Protein AF-A0A8T6VDB4-F1 (afdb_monomer_lite)

Foldseek 3Di:
DDDDDPDDDDDDDDQDDADAAEQAQQDLVSLVVTAAARHEYEYQDDDPSCVVRVVRYRYYDHD

Sequence (63 aa):
MERKVVVRGIAAGKRAIGAGIAKVALTPEDASKLVKTGDVLVATMTNPDYVPFMKLSEAIVTD

pLDDT: mean 94.46, std 6.13, range [68.44, 98.44]

Radius of gyration: 11.57 Å; chains: 1; bounding box: 33×26×22 Å

Secondary structure (DSSP, 8-state):
-PPPP-------SS-------EEE-SSHHHHHHH--TT-EEEES---GGGHHHHHH-SEEEE-

Structure (mmCIF, N/CA/C/O backbone):
data_AF-A0A8T6VDB4-F1
#
_entry.id   AF-A0A8T6VDB4-F1
#
loop_
_atom_site.group_PDB
_atom_site.id
_atom_site.type_symbol
_atom_site.label_atom_id
_atom_site.label_alt_id
_atom_site.label_comp_id
_atom_site.label_asym_id
_atom_site.label_entity_id
_atom_site.label_seq_id
_atom_site.pdbx_PDB_ins_code
_atom_site.Cartn_x
_atom_site.Cartn_y
_atom_site.Cartn_z
_atom_site.occupancy
_atom_site.B_iso_or_equiv
_atom_site.auth_seq_id
_atom_site.auth_comp_id
_atom_site.auth_asym_id
_atom_site.auth_atom_id
_atom_site.pdbx_PDB_model_num
ATOM 1 N N . MET A 1 1 ? -20.022 -1.720 13.153 1.00 68.44 1 MET A N 1
ATOM 2 C CA . MET A 1 1 ? -20.566 -1.943 11.796 1.00 68.44 1 MET A CA 1
ATOM 3 C C . MET A 1 1 ? -19.880 -3.156 11.208 1.00 68.44 1 MET A C 1
ATOM 5 O O . MET A 1 1 ? -18.655 -3.209 11.242 1.00 68.44 1 MET A O 1
ATOM 9 N N . GLU A 1 2 ? -20.644 -4.121 10.713 1.00 82.81 2 GLU A N 1
ATOM 10 C CA . GLU A 1 2 ? -20.100 -5.260 9.976 1.00 82.81 2 GLU A CA 1
ATOM 11 C C . GLU A 1 2 ? -19.682 -4.797 8.571 1.00 82.81 2 GLU A C 1
ATOM 13 O O . GLU A 1 2 ? -20.419 -4.060 7.912 1.00 82.81 2 GLU A O 1
ATOM 18 N N . ARG A 1 3 ? -18.465 -5.145 8.133 1.00 85.75 3 ARG A N 1
ATOM 19 C CA . ARG A 1 3 ? -17.952 -4.778 6.803 1.00 85.75 3 ARG A CA 1
ATOM 20 C C . ARG A 1 3 ? -18.162 -5.947 5.846 1.00 85.75 3 ARG A C 1
ATOM 22 O O . ARG A 1 3 ? -17.795 -7.075 6.164 1.00 85.75 3 ARG A O 1
ATOM 29 N N . LYS A 1 4 ? -18.695 -5.673 4.653 1.00 95.25 4 LYS A N 1
ATOM 30 C CA . LYS A 1 4 ? -18.803 -6.676 3.586 1.00 95.25 4 LYS A CA 1
ATOM 31 C C . LYS A 1 4 ? -17.407 -7.031 3.069 1.00 95.25 4 LYS A C 1
ATOM 33 O O . LYS A 1 4 ? -16.644 -6.144 2.693 1.00 95.25 4 LYS A O 1
ATOM 38 N N . VAL A 1 5 ? -17.094 -8.324 3.011 1.00 95.00 5 VAL A N 1
ATOM 39 C CA . VAL A 1 5 ? -15.861 -8.814 2.381 1.00 95.00 5 VAL A CA 1
ATOM 40 C C . VAL A 1 5 ? -15.961 -8.603 0.869 1.00 95.00 5 VAL A C 1
ATOM 42 O O . VAL A 1 5 ? -16.881 -9.124 0.240 1.00 95.00 5 VAL A O 1
ATOM 45 N N . VAL A 1 6 ? -15.029 -7.833 0.301 1.00 95.31 6 VAL A N 1
ATOM 46 C CA . VAL A 1 6 ? -14.967 -7.553 -1.147 1.00 95.31 6 VAL A CA 1
ATOM 47 C C . VAL A 1 6 ? -13.932 -8.413 -1.874 1.00 95.31 6 VAL A C 1
ATOM 49 O O . VAL A 1 6 ? -14.165 -8.778 -3.019 1.00 95.31 6 VAL A O 1
ATOM 52 N N . VAL A 1 7 ? -12.835 -8.784 -1.204 1.00 95.56 7 VAL A N 1
ATOM 53 C CA . VAL A 1 7 ? -11.763 -9.653 -1.723 1.00 95.56 7 VAL A CA 1
ATOM 54 C C . VAL A 1 7 ? -11.148 -10.488 -0.589 1.00 95.56 7 VAL A C 1
ATOM 56 O O . VAL A 1 7 ? -11.351 -10.181 0.589 1.00 95.56 7 VAL A O 1
ATOM 59 N N . ARG A 1 8 ? -10.414 -11.555 -0.932 1.00 94.88 8 ARG A N 1
ATOM 60 C CA . ARG A 1 8 ? -9.661 -12.425 -0.007 1.00 94.88 8 ARG A CA 1
ATOM 61 C C . ARG A 1 8 ? -8.290 -12.743 -0.607 1.00 94.88 8 ARG A C 1
ATOM 63 O O . ARG A 1 8 ? -8.166 -12.765 -1.824 1.00 94.88 8 ARG A O 1
ATOM 70 N N . GLY A 1 9 ? -7.304 -13.031 0.238 1.00 94.00 9 GLY A N 1
ATOM 71 C CA . GLY A 1 9 ? -5.940 -13.353 -0.186 1.00 94.00 9 GLY A CA 1
ATOM 72 C C . GLY A 1 9 ? -5.147 -14.064 0.909 1.00 94.00 9 GLY A C 1
ATOM 73 O O . GLY A 1 9 ? -5.716 -14.510 1.909 1.00 94.00 9 GLY A O 1
ATOM 74 N N . ILE A 1 10 ? -3.833 -14.166 0.713 1.00 94.12 10 ILE A N 1
ATOM 75 C CA . ILE A 1 10 ? -2.910 -14.791 1.666 1.00 94.12 10 ILE A CA 1
ATOM 76 C C . ILE A 1 10 ? -2.377 -13.720 2.620 1.00 94.12 10 ILE A C 1
ATOM 78 O O . ILE A 1 10 ? -1.903 -12.670 2.193 1.00 94.12 10 ILE A O 1
ATOM 82 N N . ALA A 1 11 ? -2.441 -13.988 3.924 1.00 92.50 11 ALA A N 1
ATOM 83 C CA . ALA A 1 11 ? -1.858 -13.099 4.920 1.00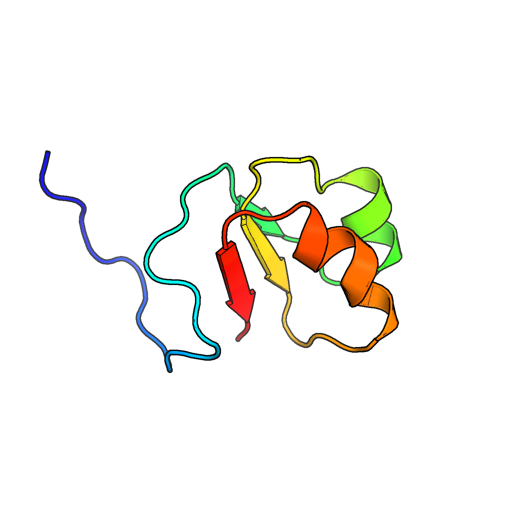 92.50 11 ALA A CA 1
ATOM 84 C C . ALA A 1 11 ? -0.323 -13.169 4.869 1.00 92.50 11 ALA A C 1
ATOM 86 O O . ALA A 1 11 ? 0.257 -14.254 4.919 1.00 92.50 11 ALA A O 1
ATOM 87 N N . ALA A 1 12 ? 0.329 -12.007 4.824 1.00 90.38 12 ALA A N 1
ATOM 88 C CA . ALA A 1 12 ? 1.780 -11.881 4.849 1.00 90.38 12 ALA A CA 1
ATOM 89 C C . ALA A 1 12 ? 2.228 -10.913 5.955 1.00 90.38 12 ALA A C 1
ATOM 91 O O . ALA A 1 12 ? 1.639 -9.854 6.166 1.00 90.38 12 ALA A O 1
ATOM 92 N N . GLY A 1 13 ? 3.314 -11.264 6.646 1.00 85.62 13 GLY A N 1
ATOM 93 C CA . GLY A 1 13 ? 3.901 -10.437 7.701 1.00 85.62 13 GLY A CA 1
ATOM 94 C C . GLY A 1 13 ? 3.261 -10.617 9.082 1.00 85.62 13 GLY A C 1
ATOM 95 O O . GLY A 1 13 ? 2.558 -11.585 9.350 1.00 85.62 13 GLY A O 1
ATOM 96 N N . LYS A 1 14 ? 3.590 -9.694 9.997 1.00 81.25 14 LYS A N 1
ATOM 97 C CA . LYS A 1 14 ? 3.218 -9.755 11.427 1.00 81.25 14 LYS A CA 1
ATOM 98 C C . LYS A 1 14 ? 2.180 -8.708 11.849 1.00 81.25 14 LYS A C 1
ATOM 100 O O . LYS A 1 14 ? 1.748 -8.717 12.998 1.00 81.25 14 LYS A O 1
ATOM 105 N N . ARG A 1 15 ? 1.836 -7.759 10.970 1.00 73.38 15 ARG A N 1
ATOM 106 C CA . ARG A 1 15 ? 0.842 -6.718 11.276 1.00 73.38 15 ARG A CA 1
ATOM 107 C C . ARG A 1 15 ? -0.550 -7.345 11.271 1.00 73.38 15 ARG A C 1
ATOM 109 O O . ARG A 1 15 ? -0.856 -8.134 10.386 1.00 73.38 15 ARG A O 1
ATOM 116 N N . ALA A 1 16 ? -1.363 -6.995 12.266 1.00 77.06 16 ALA A N 1
ATOM 117 C CA . ALA A 1 16 ? -2.677 -7.600 12.450 1.00 77.06 16 ALA A CA 1
ATOM 118 C C . ALA A 1 16 ? -3.738 -6.960 11.541 1.00 77.06 16 ALA A C 1
ATOM 120 O O . ALA A 1 16 ? -4.214 -7.590 10.604 1.00 77.06 16 ALA A O 1
ATOM 121 N N . ILE A 1 17 ? -4.125 -5.714 11.821 1.00 88.62 17 ILE A N 1
ATOM 122 C CA . ILE A 1 17 ? -5.222 -5.029 11.129 1.00 88.62 17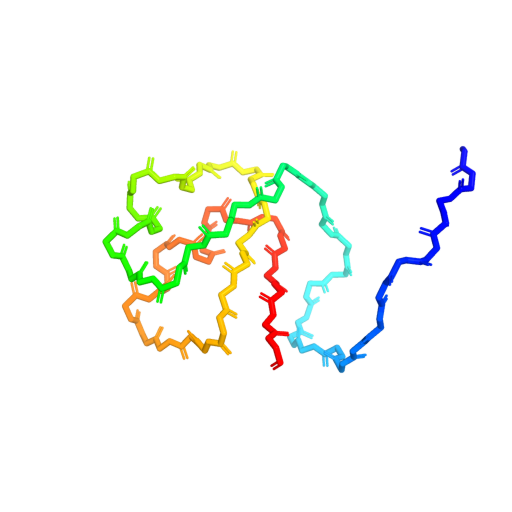 ILE A CA 1
ATOM 123 C C . ILE A 1 17 ? -4.799 -3.583 10.879 1.00 88.62 17 ILE A C 1
ATOM 125 O O . ILE A 1 17 ? -4.449 -2.881 11.823 1.00 88.62 17 ILE A O 1
ATOM 129 N N . GLY A 1 18 ? -4.859 -3.151 9.620 1.00 91.88 18 GLY A N 1
ATOM 130 C CA . GLY A 1 18 ? -4.659 -1.763 9.204 1.00 91.88 18 GLY A CA 1
ATOM 131 C C . GLY A 1 18 ? -5.855 -1.274 8.392 1.00 91.88 18 GLY A C 1
ATOM 132 O O . GLY A 1 18 ? -6.544 -2.067 7.744 1.00 91.88 18 GLY A O 1
ATOM 133 N N . ALA A 1 19 ? -6.138 0.025 8.448 1.00 94.38 19 ALA A N 1
ATOM 134 C CA . ALA A 1 19 ? -7.216 0.645 7.687 1.00 94.38 19 ALA A CA 1
ATOM 135 C C . ALA A 1 19 ? -6.814 2.054 7.254 1.00 94.38 19 ALA A C 1
ATOM 137 O O . ALA A 1 19 ? -6.199 2.784 8.021 1.00 94.38 19 ALA A O 1
ATOM 138 N N . GLY A 1 20 ? -7.212 2.430 6.043 1.00 96.12 20 GLY A N 1
ATOM 139 C CA . GLY A 1 20 ? -6.843 3.692 5.418 1.00 96.12 20 GLY A CA 1
ATOM 140 C C . GLY A 1 20 ? -7.498 3.843 4.052 1.00 96.12 20 GLY A C 1
ATOM 141 O O . GLY A 1 20 ? -8.253 2.968 3.617 1.00 96.12 20 GLY A O 1
ATOM 142 N N . ILE A 1 21 ? -7.207 4.945 3.364 1.00 98.06 21 ILE A N 1
ATOM 143 C CA . ILE A 1 21 ? -7.643 5.127 1.978 1.00 98.06 21 ILE A CA 1
ATOM 144 C C . ILE A 1 21 ? -6.752 4.259 1.087 1.00 98.06 21 ILE A C 1
ATOM 146 O O . ILE A 1 21 ? -5.528 4.338 1.157 1.00 98.06 21 ILE A O 1
ATOM 150 N N . ALA A 1 22 ? -7.362 3.431 0.238 1.00 97.81 22 ALA A N 1
ATOM 151 C CA . ALA A 1 22 ? -6.621 2.635 -0.732 1.00 97.81 22 ALA A CA 1
ATOM 152 C C . ALA A 1 22 ? -5.971 3.540 -1.793 1.00 97.81 22 ALA A C 1
ATOM 154 O O . ALA A 1 22 ? -6.646 4.357 -2.425 1.00 97.81 22 ALA A O 1
ATOM 155 N N . LYS A 1 23 ? -4.662 3.379 -1.993 1.00 98.44 23 LYS A N 1
ATOM 156 C CA . LYS A 1 23 ? -3.866 4.046 -3.025 1.00 98.44 23 LYS A CA 1
ATOM 157 C C . LYS A 1 23 ? -3.330 2.994 -3.980 1.00 98.44 23 LYS A C 1
ATOM 159 O O . LYS A 1 23 ? -2.430 2.237 -3.627 1.00 98.44 23 LYS A O 1
ATOM 164 N N . VAL A 1 24 ? -3.899 2.953 -5.180 1.00 98.19 24 VAL A N 1
ATOM 165 C CA . VAL A 1 24 ? -3.422 2.078 -6.254 1.00 98.19 24 VAL A CA 1
ATOM 166 C C . VAL A 1 24 ? -2.185 2.721 -6.872 1.00 98.19 24 VAL A C 1
ATOM 168 O O . VAL A 1 24 ? -2.292 3.752 -7.531 1.00 98.19 24 VAL A O 1
ATOM 171 N N . ALA A 1 25 ? -1.020 2.139 -6.604 1.00 97.88 25 ALA A N 1
ATOM 172 C CA . ALA A 1 25 ? 0.285 2.635 -7.017 1.00 97.88 25 ALA A CA 1
ATOM 173 C C . ALA A 1 25 ? 1.076 1.510 -7.698 1.00 97.88 25 ALA A C 1
ATOM 175 O O . ALA A 1 25 ? 1.794 0.738 -7.056 1.00 97.88 25 ALA A O 1
ATOM 176 N N . LEU A 1 26 ? 0.922 1.415 -9.019 1.00 96.62 26 LEU A N 1
ATOM 177 C CA . LEU A 1 26 ? 1.489 0.330 -9.827 1.00 96.62 26 LEU A CA 1
ATOM 178 C C . LEU A 1 26 ? 2.996 0.493 -10.079 1.00 96.62 26 LEU A C 1
ATOM 180 O O . LEU A 1 26 ? 3.635 -0.444 -10.550 1.00 96.62 26 LEU A O 1
ATOM 184 N N . THR A 1 27 ? 3.556 1.657 -9.736 1.00 97.88 27 THR A N 1
ATOM 185 C CA . THR A 1 27 ? 4.996 1.952 -9.772 1.00 97.88 27 THR A CA 1
ATOM 186 C C . THR A 1 27 ? 5.473 2.625 -8.468 1.00 97.88 27 THR A C 1
ATOM 188 O O . THR A 1 27 ? 4.658 3.243 -7.765 1.00 97.88 27 THR A O 1
ATOM 191 N N . PRO A 1 28 ? 6.775 2.555 -8.113 1.00 97.56 28 PRO A N 1
ATOM 192 C CA . PRO A 1 28 ? 7.341 3.332 -7.004 1.00 97.56 28 PRO A CA 1
ATOM 193 C C . PRO A 1 28 ? 7.137 4.847 -7.172 1.00 97.56 28 PRO A C 1
ATOM 195 O O . PRO A 1 28 ? 6.913 5.564 -6.195 1.00 97.56 28 PRO A O 1
ATOM 198 N N . GLU A 1 29 ? 7.152 5.345 -8.410 1.00 98.19 29 GLU A N 1
ATOM 199 C CA . GLU A 1 29 ? 6.889 6.746 -8.732 1.00 98.19 29 GLU A CA 1
ATOM 200 C C . GLU A 1 29 ? 5.446 7.139 -8.401 1.00 98.19 29 GLU A C 1
ATOM 202 O O . GLU A 1 29 ? 5.221 8.212 -7.834 1.00 98.19 29 GLU A O 1
ATOM 207 N N . ASP A 1 30 ? 4.466 6.282 -8.696 1.00 98.06 30 ASP A N 1
ATOM 208 C CA . ASP A 1 30 ? 3.076 6.501 -8.282 1.00 98.06 30 ASP A CA 1
ATOM 209 C C . ASP A 1 30 ? 2.960 6.506 -6.761 1.00 98.06 30 ASP A C 1
ATOM 211 O O . ASP A 1 30 ? 2.336 7.398 -6.182 1.00 98.06 30 ASP A O 1
ATOM 215 N N . ALA A 1 31 ? 3.618 5.552 -6.098 1.00 98.00 31 ALA A N 1
ATOM 216 C CA . ALA A 1 31 ? 3.598 5.450 -4.646 1.00 98.00 31 ALA A CA 1
ATOM 217 C C . ALA A 1 31 ? 4.161 6.722 -3.992 1.00 98.00 31 ALA A C 1
ATOM 219 O O . ALA A 1 31 ? 3.563 7.237 -3.048 1.00 98.00 31 ALA A O 1
ATOM 220 N N . SER A 1 32 ? 5.223 7.299 -4.564 1.00 98.12 32 SER A N 1
ATOM 221 C CA . SER A 1 32 ? 5.824 8.556 -4.098 1.00 98.12 32 SER A CA 1
ATOM 222 C C . SER A 1 32 ? 4.893 9.769 -4.167 1.00 98.12 32 SER A C 1
ATOM 224 O O . SER A 1 32 ? 5.032 10.700 -3.374 1.00 98.12 32 SER A O 1
ATOM 226 N N . LYS A 1 33 ? 3.927 9.763 -5.091 1.00 98.31 33 LYS A N 1
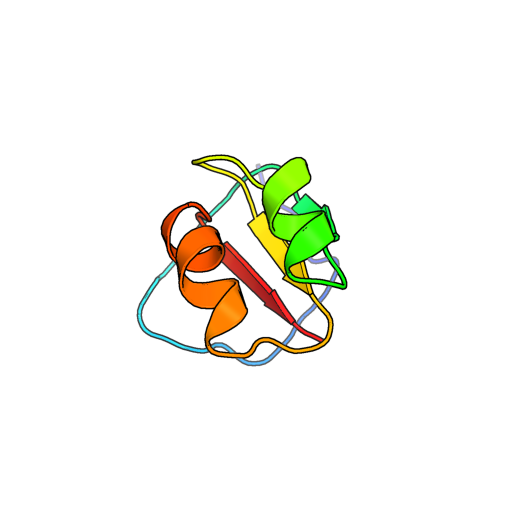ATOM 227 C CA . LYS A 1 33 ? 2.972 10.862 -5.293 1.00 98.31 33 LYS A CA 1
ATOM 228 C C . LYS A 1 33 ? 1.671 10.645 -4.526 1.00 98.31 33 LYS A C 1
ATOM 230 O O . LYS A 1 33 ? 1.031 11.611 -4.111 1.00 98.31 33 LYS A O 1
ATOM 235 N N . LEU A 1 34 ? 1.250 9.387 -4.388 1.00 98.31 34 LEU A N 1
ATOM 236 C CA . LEU A 1 34 ? -0.090 9.028 -3.929 1.00 98.31 34 LEU A CA 1
ATOM 237 C C . LEU A 1 34 ? -0.145 8.623 -2.457 1.00 98.31 34 LEU A C 1
ATOM 239 O O . LEU A 1 34 ? -1.143 8.931 -1.801 1.00 98.31 34 LEU A O 1
ATOM 243 N N . VAL A 1 35 ? 0.875 7.918 -1.961 1.00 98.38 35 VAL A N 1
ATOM 244 C CA . VAL A 1 35 ? 0.851 7.281 -0.639 1.00 98.38 35 VAL A CA 1
ATOM 245 C C . VAL A 1 35 ? 1.261 8.271 0.438 1.00 98.38 35 VAL A C 1
ATOM 247 O O . VAL A 1 35 ? 2.304 8.919 0.355 1.00 98.38 35 VAL A O 1
ATOM 250 N N . LYS A 1 36 ? 0.447 8.355 1.487 1.00 98.25 36 LYS A N 1
ATOM 251 C CA . LYS A 1 36 ? 0.718 9.142 2.689 1.00 98.25 36 LYS A CA 1
ATOM 252 C C . LYS A 1 36 ? 0.630 8.258 3.928 1.00 98.25 36 LYS A C 1
ATOM 254 O O . LYS A 1 36 ? 0.108 7.146 3.883 1.00 98.25 36 LYS A O 1
ATOM 259 N N . THR A 1 37 ? 1.142 8.762 5.050 1.00 98.19 37 THR A N 1
ATOM 260 C CA . THR A 1 37 ? 1.003 8.086 6.346 1.00 98.19 37 THR A CA 1
ATOM 261 C C . THR A 1 37 ? -0.467 7.795 6.634 1.00 98.19 37 THR A C 1
ATOM 263 O O . THR A 1 37 ? -1.287 8.712 6.570 1.00 98.19 37 THR A O 1
ATOM 266 N N . GLY A 1 38 ? -0.796 6.546 6.961 1.00 97.12 38 GLY A N 1
ATOM 267 C CA . GLY A 1 38 ? -2.175 6.139 7.240 1.00 97.12 38 GLY A CA 1
ATOM 268 C C . GLY A 1 38 ? -2.893 5.459 6.069 1.00 97.12 38 GLY A C 1
ATOM 269 O O . GLY A 1 38 ? -3.960 4.885 6.269 1.00 97.12 38 GLY A O 1
ATOM 270 N N . ASP A 1 39 ? -2.352 5.520 4.848 1.00 98.44 39 ASP A N 1
ATOM 271 C CA . ASP A 1 39 ? -2.993 4.938 3.663 1.00 98.44 39 ASP A CA 1
ATOM 272 C C . ASP A 1 39 ? -2.827 3.410 3.584 1.00 98.44 39 ASP A C 1
ATOM 274 O O . ASP A 1 39 ? -2.034 2.794 4.298 1.00 98.44 39 ASP A O 1
ATOM 278 N N . VAL A 1 40 ? -3.578 2.782 2.675 1.00 97.88 40 VAL A N 1
ATOM 279 C CA . VAL A 1 40 ? -3.371 1.386 2.270 1.00 97.88 40 VAL A CA 1
ATOM 280 C C . VAL A 1 40 ? -2.711 1.372 0.897 1.00 97.88 40 VAL A C 1
ATOM 282 O O . VAL A 1 40 ? -3.320 1.802 -0.083 1.00 97.88 40 VAL A O 1
ATOM 285 N N . LEU A 1 41 ? -1.482 0.867 0.813 1.00 97.88 41 LEU A N 1
ATOM 286 C CA . LEU A 1 41 ? -0.781 0.689 -0.458 1.00 97.88 41 LEU A CA 1
ATOM 287 C C . LEU A 1 41 ? -1.362 -0.516 -1.203 1.00 97.88 41 LEU A C 1
ATOM 289 O O . LEU A 1 41 ? -1.399 -1.620 -0.662 1.00 97.88 41 LEU A O 1
ATOM 293 N N . VAL A 1 42 ? -1.780 -0.308 -2.449 1.00 98.12 42 VAL A N 1
ATOM 294 C CA . VAL A 1 42 ? -2.227 -1.365 -3.362 1.00 98.12 42 VAL A CA 1
ATOM 295 C C . VAL A 1 42 ? -1.298 -1.391 -4.573 1.00 98.12 42 VAL A C 1
ATOM 297 O O . VAL A 1 42 ? -1.154 -0.373 -5.250 1.00 98.12 42 VAL A O 1
ATOM 300 N N . ALA A 1 43 ? -0.664 -2.531 -4.845 1.00 97.81 43 ALA A N 1
ATOM 301 C CA . ALA A 1 43 ? 0.287 -2.698 -5.948 1.00 97.81 43 ALA A CA 1
ATOM 302 C C . ALA A 1 43 ? 0.291 -4.147 -6.454 1.00 97.81 43 ALA A C 1
ATOM 304 O O . ALA A 1 43 ? 0.145 -5.059 -5.657 1.00 97.81 43 ALA A O 1
ATOM 305 N N . THR A 1 44 ? 0.533 -4.391 -7.741 1.00 96.62 44 THR A N 1
ATOM 306 C CA . THR A 1 44 ? 0.568 -5.766 -8.286 1.00 96.62 44 THR A CA 1
ATOM 307 C C . THR A 1 44 ? 1.755 -6.578 -7.756 1.00 96.62 44 THR A C 1
ATOM 309 O O . THR A 1 44 ? 1.630 -7.757 -7.458 1.00 96.62 44 THR A O 1
ATOM 312 N N . MET A 1 45 ? 2.919 -5.948 -7.600 1.00 94.12 45 MET A N 1
ATOM 313 C CA . MET A 1 45 ? 4.115 -6.563 -7.026 1.00 94.12 45 MET A CA 1
ATOM 314 C C . MET A 1 45 ? 4.901 -5.496 -6.274 1.00 94.12 45 MET A C 1
ATOM 316 O O . MET A 1 45 ? 4.944 -4.339 -6.685 1.00 94.12 45 MET A O 1
ATOM 320 N N . THR A 1 46 ? 5.560 -5.891 -5.189 1.00 94.69 46 THR A N 1
ATOM 321 C CA . THR A 1 46 ? 6.444 -5.002 -4.435 1.00 94.69 46 THR A CA 1
ATOM 322 C C . THR A 1 46 ? 7.893 -5.461 -4.506 1.00 94.69 46 THR A C 1
ATOM 324 O O . THR A 1 46 ? 8.172 -6.657 -4.464 1.00 94.69 46 THR A O 1
ATOM 327 N N . ASN A 1 47 ? 8.814 -4.504 -4.539 1.00 95.81 47 ASN A N 1
ATOM 328 C CA . ASN A 1 47 ? 10.260 -4.709 -4.496 1.00 95.81 47 ASN A CA 1
ATOM 329 C C . ASN A 1 47 ? 10.881 -3.783 -3.411 1.00 95.81 47 ASN A C 1
ATOM 331 O O . ASN A 1 47 ? 10.139 -3.068 -2.724 1.00 95.81 47 ASN A O 1
ATOM 335 N N . PRO A 1 48 ? 12.214 -3.768 -3.217 1.00 97.88 48 PRO A N 1
ATOM 336 C CA . PRO A 1 48 ? 12.856 -2.888 -2.236 1.00 97.88 48 PRO A CA 1
ATOM 337 C C . PRO A 1 48 ? 12.550 -1.388 -2.400 1.00 97.88 48 PRO A C 1
ATOM 339 O O . PRO A 1 48 ? 12.537 -0.671 -1.400 1.00 97.88 48 PRO A O 1
ATOM 342 N N . ASP A 1 49 ? 12.230 -0.919 -3.608 1.00 98.06 49 ASP A N 1
ATOM 343 C CA . ASP A 1 49 ? 11.908 0.491 -3.873 1.00 98.06 49 ASP A CA 1
ATOM 344 C C . ASP A 1 49 ? 10.575 0.913 -3.238 1.00 98.06 49 ASP A C 1
ATOM 346 O O . ASP A 1 49 ? 10.363 2.090 -2.948 1.00 98.06 49 ASP A O 1
ATOM 350 N N . TYR A 1 50 ? 9.691 -0.045 -2.937 1.00 98.00 50 TYR A N 1
ATOM 351 C CA . TYR A 1 50 ? 8.438 0.220 -2.230 1.00 98.00 50 TYR A CA 1
ATOM 352 C C . TYR A 1 50 ? 8.599 0.348 -0.710 1.00 98.00 50 TYR A C 1
ATOM 354 O O . TYR A 1 50 ? 7.679 0.822 -0.040 1.00 98.00 50 TYR A O 1
ATOM 362 N N . VAL A 1 51 ? 9.745 -0.044 -0.138 1.00 97.50 51 VAL A N 1
ATOM 363 C CA . VAL A 1 51 ? 9.963 -0.072 1.321 1.00 97.50 51 VAL A CA 1
ATOM 364 C C . VAL A 1 51 ? 9.657 1.266 2.015 1.00 97.50 51 VAL A C 1
ATOM 366 O O . VAL A 1 51 ? 9.045 1.233 3.087 1.00 97.50 51 VAL A O 1
ATOM 369 N N . PRO A 1 52 ? 10.013 2.447 1.468 1.00 98.06 52 PRO A N 1
ATOM 370 C CA . PRO A 1 52 ? 9.628 3.723 2.069 1.00 98.06 52 PRO A CA 1
ATOM 371 C C . PRO A 1 52 ? 8.107 3.884 2.189 1.00 98.06 52 PRO A C 1
ATOM 373 O O . PRO A 1 52 ? 7.615 4.289 3.238 1.00 98.06 52 PRO A O 1
ATOM 376 N N . PHE A 1 53 ? 7.350 3.494 1.164 1.00 98.00 53 PHE A N 1
ATOM 377 C CA . PHE A 1 53 ? 5.891 3.647 1.121 1.00 98.00 53 PHE A CA 1
ATOM 378 C C . PHE A 1 53 ? 5.173 2.587 1.960 1.00 98.00 53 PHE A C 1
ATOM 380 O O . PHE A 1 53 ? 4.172 2.883 2.611 1.00 98.00 53 PHE A O 1
ATOM 387 N N . MET A 1 54 ? 5.731 1.377 2.045 1.00 95.88 54 MET A N 1
ATOM 388 C CA . MET A 1 54 ? 5.276 0.349 2.988 1.00 95.88 54 MET A CA 1
ATOM 389 C C . MET A 1 54 ? 5.345 0.831 4.440 1.00 95.88 54 MET A C 1
ATOM 391 O O . MET A 1 54 ? 4.462 0.523 5.237 1.00 95.88 54 MET A O 1
ATOM 395 N N . LYS A 1 55 ? 6.389 1.595 4.795 1.00 95.75 55 LYS A N 1
ATOM 396 C CA . LYS A 1 55 ? 6.542 2.157 6.146 1.00 95.75 55 LYS A CA 1
ATOM 397 C C . LYS A 1 55 ? 5.492 3.223 6.461 1.00 95.75 55 LYS A C 1
ATOM 399 O O . LYS A 1 55 ? 5.108 3.329 7.620 1.00 95.75 55 LYS A O 1
ATOM 404 N N . LEU A 1 56 ? 5.040 3.977 5.456 1.00 96.81 56 LEU A N 1
ATOM 405 C CA . LEU A 1 56 ? 3.965 4.970 5.590 1.00 96.81 56 LEU A CA 1
ATOM 406 C C . LEU A 1 56 ? 2.575 4.320 5.663 1.00 96.81 56 LEU A C 1
ATOM 408 O O . LEU A 1 56 ? 1.664 4.867 6.280 1.00 96.81 56 LEU A O 1
ATOM 412 N N . SER A 1 57 ? 2.412 3.163 5.027 1.00 96.81 57 SER A N 1
ATOM 413 C CA . SER A 1 57 ? 1.116 2.506 4.884 1.00 96.81 57 SER A CA 1
ATOM 414 C C . SER A 1 57 ? 0.705 1.748 6.148 1.00 96.81 57 SER A C 1
ATOM 416 O O . SER A 1 57 ? 1.535 1.121 6.810 1.00 96.81 57 SER A O 1
ATOM 418 N N . GLU A 1 58 ? -0.592 1.728 6.439 1.00 96.19 58 GLU A N 1
ATOM 419 C CA . GLU A 1 58 ? -1.200 0.942 7.524 1.00 96.19 58 GLU A CA 1
ATOM 420 C C . GLU A 1 58 ? -1.420 -0.515 7.111 1.00 96.19 58 GLU A C 1
ATOM 422 O O . GLU A 1 58 ? -1.258 -1.436 7.913 1.00 96.19 58 GLU A O 1
ATOM 427 N N . ALA A 1 59 ? -1.727 -0.738 5.833 1.00 95.88 59 ALA A N 1
ATOM 428 C CA . ALA A 1 59 ? -1.823 -2.060 5.229 1.00 95.88 59 ALA A CA 1
ATOM 429 C C . ALA A 1 59 ? -1.275 -2.049 3.799 1.00 95.88 59 ALA A C 1
ATOM 431 O O . ALA A 1 59 ? -1.162 -0.999 3.165 1.00 95.88 59 ALA A O 1
ATOM 432 N N . ILE A 1 60 ? -0.930 -3.236 3.308 1.00 96.06 60 ILE A N 1
ATOM 433 C CA . ILE A 1 60 ? -0.431 -3.455 1.952 1.00 96.06 60 ILE A CA 1
ATOM 434 C C . ILE A 1 60 ? -1.276 -4.570 1.347 1.00 96.06 60 ILE A C 1
ATOM 436 O O . ILE A 1 60 ? -1.489 -5.596 1.995 1.00 96.06 60 ILE A O 1
ATOM 440 N N . VAL A 1 61 ? -1.766 -4.358 0.132 1.00 96.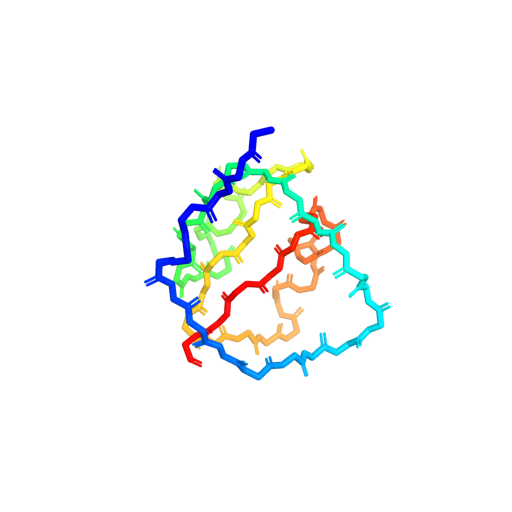44 61 VAL A N 1
ATOM 441 C CA . VAL A 1 61 ? -2.493 -5.360 -0.648 1.00 96.44 61 VAL A CA 1
ATOM 442 C C . VAL A 1 61 ? -1.761 -5.544 -1.965 1.00 96.44 61 VAL A C 1
ATOM 444 O O . VAL A 1 61 ? -1.484 -4.565 -2.660 1.00 96.44 61 VAL A O 1
ATOM 447 N N . THR A 1 62 ? -1.457 -6.795 -2.289 1.00 95.94 62 THR A N 1
ATOM 448 C CA . THR A 1 62 ? -0.919 -7.177 -3.592 1.00 95.94 62 THR A CA 1
ATOM 449 C C . THR A 1 62 ? -1.816 -8.201 -4.264 1.00 95.94 62 THR A C 1
ATOM 451 O O . THR A 1 62 ? -2.583 -8.875 -3.568 1.00 95.94 62 THR A O 1
ATOM 454 N N . ASP A 1 63 ? -1.734 -8.266 -5.594 1.00 90.56 63 ASP A N 1
ATOM 455 C CA . ASP A 1 63 ? -2.438 -9.266 -6.406 1.00 90.56 63 ASP A CA 1
ATOM 456 C C . ASP A 1 63 ? -1.919 -10.693 -6.138 1.00 90.56 63 ASP A C 1
ATOM 458 O O . ASP A 1 63 ? -0.736 -10.843 -5.737 1.00 90.56 63 ASP A O 1
#

=== Feature glossary ===
The record interleaves many kinds of information about one protein. Here is each kind framed as the question it answers.

Q: What known structures does this most resemble?
A: Structural nearest neighbors (via Foldseek easy-search vs the PDB). Reported per hit: target PDB id, E-value, and alignment TM-score. A TM-score above ~0.5 is the conventional threshold for 'same fold'.

Q: Where is each backbone atom in 3D?
A: The mmCIF table is the protein's shape written out atom by atom. For each backbone N, Cα, C, and carbonyl O, it records an (x, y, z) coordinate triple in Å plus the residue type, chain letter, and residue number.

Q: What are the backbone torsion angles?
A: The φ/ψ torsion pair specifies the backbone conformation at each residue. φ rotates about the N–Cα bond, ψ about the Cα–C bond. Steric clashes forbid most of the (φ, ψ) plane — the allowed r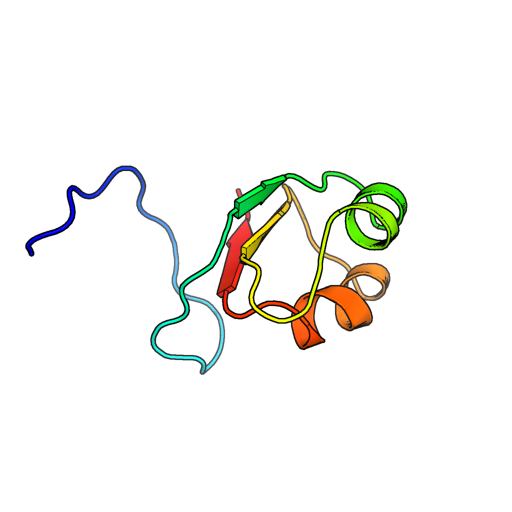egions (α-helix basin, β-sheet basin, left-handed helix) are the Ramachandran-allowed regions.

Q: Which residues are buried vs exposed?
A: Solvent-accessible surface area (SASA) is the area in Å² traced out by the centre of a 1.4 Å probe sphere (a water molecule) rolled over the protein's van der Waals surface (Shrake–Rupley / Lee–Richards construction). Buried residues have near-zero SASA; fully exposed residues can exceed 200 Å². The total SASA scales roughly with the number of surface residues.

Q: How confident is the AlphaFold model at each residue?
A: pLDDT is the predicted lDDT-Cα score: AlphaFold's confidence that the local environment of each residue (all inter-atomic distances within 15 Å) is correctly placed. It is a per-residue number between 0 and 100, with higher meaning more reliable.

Q: What does the local fold look like, residue by residue?
A: 3Di is Foldseek's structural alphabet. Each residue is assigned one of twenty discrete states based on how its Cα sits relative to its spatial (not sequential) neighbors. Aligning 3Di strings finds structural homologs roughly as well as full 3D superposition, but orders of magnitude faster.

Q: How big and how compact is the whole molecule?
A: Radius of gyration (Rg) is the root-mean-square distance of Cα atoms from their centroid — a single number for overall size and compactness. A globular domain of N residues has Rg ≈ 2.2·N^0.38 Å; an extended or disordered chain has a much larger Rg. The Cα contact count is the number of residue pairs whose Cα atoms are within 8 Å and are more than four positions apart in sequence — a standard proxy for tertiary packing density. The bounding box is the smallest axis-aligned box enclosing all Cα atoms.

Q: Which residues are in helices, strands, or loops?
A: DSSP 8-state secondary structure assigns each residue one of H (α-helix), G (3₁₀-helix), I (π-helix), E (extended β-strand), B (isolated β-bridge), T (hydrogen-bonded turn), S (bend), or '-' (coil). The assignment is computed from backbone hydrogen-bond geometry via the Kabsch–Sander algorithm.

Q: How mobile is each atom in the crystal?
A: Crystallographic B-factors measure how much each atom's electron density is smeared out, in Å². They rise in mobile loops and surface residues and fall in the buried interior. In AlphaFold models this column is repurposed to hold pLDDT instead.

Q: What if only a Cα trace is available?
A: P-SEA three-state annotation labels each residue as helix, strand, or coil based purely on the geometry of the Cα trace. It serves as a fallback when the full backbone (and thus DSSP) is unavailable.

Q: What family and function is it annotated with?
A: Database cross-references. InterPro integrates a dozen domain/family signature databases into unified entries with residue-range hits. GO terms attach function/process/location labels with evidence codes. CATH codes position the fold in a four-level structural taxonomy. Organism is the NCBI-taxonomy species name.

Q: Are the domains correctly placed relative to each other?
A: Predicted Aligned Error (PAE) is an AlphaFold confidence matrix: entry (i, j) is the expected error in the position of residue j, in ångströms, when the prediction is superimposed on the true structure at residue i. Low PAE within a block of residues means that block is internally rigid and well-predicted; high PAE between two blocks means their relative placement is uncertain even if each block individually is confident.

Q: What do the diagnostic plots show?
A: Three diagnostic plots accompany the record. The Cα contact map visualizes the tertiary structure as a 2D adjacency matrix (8 Å cutoff, sequence-local contacts suppressed). The Ramachandran plot shows the distribution of backbone (φ, ψ) torsions, with points in the α and β basins reflecting secondary structure content. The PAE plot shows AlphaFold's 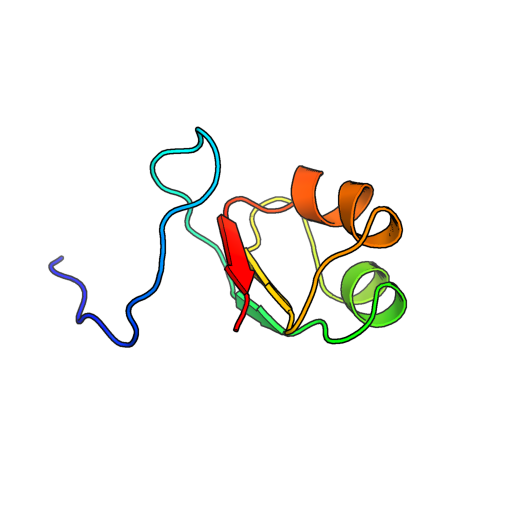inter-residue confidence as a color matrix.

Q: What is the amino-acid chain?
A: Primary structure: the covalent order of the twenty standard amino acids along the backbone. Two proteins with the same sequence will (almost always) fold to the same structure; two with 30% identity often share a fold but not the details.

Q: What do the rendered images show?
A: The six renders are orthographic views along the three Cartesian axes in both directions. Representation (cartoon, sticks, or surface) and color scheme (sequence-rainbow or by-chain) vary across proteins so the training set covers all the common visualization conventions.